Protein AF-A0A0F9WK71-F1 (afdb_monomer_lite)

pLDDT: mean 71.82, std 16.62, range [38.34, 95.12]

Foldseek 3Di:
DLVLVLLVVLLVVLCVLVVVVVVVVVPDDPVNVPPLVSLLVSLVSCLVCLVVSLVVNCVSCPVVLVVDDPLLNVLSVLSVVLSPDPDDDSVSSVVNVVSSVVNSVRSVVVCCVVCVVVVVVVVVVVD

Structure (mmCIF, N/CA/C/O backbone):
data_AF-A0A0F9WK71-F1
#
_entry.id   AF-A0A0F9WK71-F1
#
loop_
_atom_site.group_PDB
_atom_site.id
_atom_site.type_symbol
_atom_site.label_atom_id
_atom_site.label_alt_id
_atom_site.label_comp_id
_atom_site.label_asym_id
_atom_site.label_entity_id
_atom_site.label_seq_id
_atom_site.pdbx_PDB_ins_code
_atom_site.Cartn_x
_atom_site.Cartn_y
_atom_site.Cartn_z
_atom_site.occupancy
_atom_site.B_iso_or_equiv
_atom_site.auth_seq_id
_atom_site.auth_comp_id
_atom_site.auth_asym_id
_atom_site.auth_atom_id
_atom_site.pdbx_PDB_model_num
ATOM 1 N N . MET A 1 1 ? -13.952 0.247 23.180 1.00 45.28 1 MET A N 1
ATOM 2 C CA . MET A 1 1 ? -12.902 -0.797 23.274 1.00 45.28 1 MET A CA 1
ATOM 3 C C . MET A 1 1 ? -12.654 -1.545 21.959 1.00 45.28 1 MET A C 1
ATOM 5 O O . MET A 1 1 ? -11.528 -1.513 21.489 1.00 45.28 1 MET A O 1
ATOM 9 N N . LYS A 1 2 ? -13.655 -2.159 21.301 1.00 42.50 2 LYS A N 1
ATOM 10 C CA . LYS A 1 2 ? -13.424 -2.970 20.077 1.00 42.50 2 LYS A CA 1
ATOM 11 C C . LYS A 1 2 ? -12.868 -2.196 18.864 1.00 42.50 2 LYS A C 1
ATOM 13 O O . LYS A 1 2 ? -12.004 -2.717 18.175 1.00 42.50 2 LYS A O 1
ATOM 18 N N . LYS A 1 3 ? -13.292 -0.941 18.632 1.00 42.69 3 LYS A N 1
ATOM 19 C CA . LYS A 1 3 ? -12.764 -0.099 17.531 1.00 42.69 3 LYS A CA 1
ATOM 20 C C . LYS A 1 3 ? -11.290 0.312 17.734 1.00 42.69 3 LYS A C 1
ATOM 22 O O . LYS A 1 3 ? -10.594 0.556 16.756 1.00 42.69 3 LYS A O 1
ATOM 27 N N . THR A 1 4 ? -10.834 0.369 18.990 1.00 47.84 4 THR A N 1
ATOM 28 C CA . THR A 1 4 ? -9.488 0.789 19.419 1.00 47.84 4 THR A CA 1
ATOM 29 C C . THR A 1 4 ? -8.424 -0.248 19.066 1.00 47.84 4 THR A C 1
ATOM 31 O O . THR A 1 4 ? -7.357 0.096 18.572 1.00 47.84 4 THR A O 1
ATOM 34 N N . MET A 1 5 ? -8.752 -1.527 19.254 1.00 48.97 5 MET A N 1
ATOM 35 C CA . MET A 1 5 ? -7.844 -2.638 18.973 1.00 48.97 5 MET A CA 1
ATOM 36 C C . MET A 1 5 ? -7.622 -2.821 17.467 1.00 48.97 5 MET A C 1
ATOM 38 O O . MET A 1 5 ? -6.511 -3.109 17.046 1.00 48.97 5 MET A O 1
ATOM 42 N N . THR A 1 6 ? -8.648 -2.576 16.641 1.00 53.56 6 THR A N 1
ATOM 43 C CA . THR A 1 6 ? -8.557 -2.726 15.179 1.00 53.56 6 THR A CA 1
ATOM 44 C C . THR A 1 6 ? -7.608 -1.712 14.539 1.00 53.56 6 THR A C 1
ATOM 46 O O . THR A 1 6 ? -6.833 -2.080 13.666 1.00 53.56 6 THR A O 1
ATOM 49 N N . ILE A 1 7 ? -7.637 -0.446 14.975 1.00 60.12 7 ILE A N 1
ATOM 50 C CA . ILE A 1 7 ? -6.776 0.602 14.397 1.00 60.12 7 ILE A CA 1
ATOM 51 C C . ILE A 1 7 ? -5.310 0.371 14.778 1.00 60.12 7 ILE A C 1
ATOM 53 O O . ILE A 1 7 ? -4.435 0.487 13.924 1.00 60.12 7 ILE A O 1
ATOM 57 N N . LEU A 1 8 ? -5.049 -0.034 16.024 1.00 62.12 8 LEU A N 1
ATOM 58 C CA . LEU A 1 8 ? -3.707 -0.417 16.470 1.00 62.12 8 LEU A CA 1
ATOM 59 C C . LEU A 1 8 ? -3.180 -1.644 15.717 1.00 62.12 8 LEU A C 1
ATOM 61 O O . LEU A 1 8 ? -2.016 -1.662 15.336 1.00 62.12 8 LEU A O 1
ATOM 65 N N . LEU A 1 9 ? -4.035 -2.631 15.441 1.00 63.28 9 LEU A N 1
ATOM 66 C CA . LEU A 1 9 ? -3.664 -3.820 14.674 1.00 63.28 9 LEU A CA 1
ATOM 67 C C . LEU A 1 9 ? -3.316 -3.474 13.216 1.00 63.28 9 LEU A C 1
ATOM 69 O O . LEU A 1 9 ? -2.306 -3.940 12.697 1.00 63.28 9 LEU A O 1
ATOM 73 N N . VAL A 1 10 ? -4.112 -2.613 12.572 1.00 61.91 10 VAL A N 1
ATOM 74 C CA . VAL A 1 10 ? -3.851 -2.131 11.204 1.00 61.91 10 VAL A CA 1
ATOM 75 C C . VAL A 1 10 ? -2.556 -1.313 11.155 1.00 61.91 10 VAL A C 1
ATOM 77 O O . VAL A 1 10 ? -1.723 -1.551 10.285 1.00 61.91 10 VAL A O 1
ATOM 80 N N . ALA A 1 11 ? -2.323 -0.418 12.120 1.00 63.25 11 ALA A N 1
ATOM 81 C CA . ALA A 1 11 ? -1.080 0.351 12.221 1.00 63.25 11 ALA A CA 1
ATOM 82 C C . ALA A 1 11 ? 0.149 -0.542 12.488 1.00 63.25 11 ALA A C 1
ATOM 84 O O . ALA A 1 11 ? 1.216 -0.339 11.902 1.00 63.25 11 ALA A O 1
ATOM 85 N N . PHE A 1 12 ? 0.001 -1.572 13.323 1.00 67.75 12 PHE A N 1
ATOM 86 C CA . PHE A 1 12 ? 1.055 -2.548 13.598 1.00 67.75 12 PHE A CA 1
ATOM 87 C C . PHE A 1 12 ? 1.392 -3.389 12.358 1.00 67.75 12 PHE A C 1
ATOM 89 O O . PHE A 1 12 ? 2.554 -3.656 12.075 1.00 67.75 12 PHE A O 1
ATOM 96 N N . LEU A 1 13 ? 0.399 -3.756 11.552 1.00 62.22 13 LEU A N 1
ATOM 97 C CA . LEU A 1 13 ? 0.628 -4.577 10.363 1.00 62.22 13 LEU A CA 1
ATOM 98 C C . LEU A 1 13 ? 1.190 -3.777 9.190 1.00 62.22 13 LEU A C 1
ATOM 100 O O . LEU A 1 13 ? 2.131 -4.241 8.541 1.00 62.22 13 LEU A O 1
ATOM 104 N N . LEU A 1 14 ? 0.716 -2.543 8.997 1.00 58.09 14 LEU A N 1
ATOM 105 C CA . LEU A 1 14 ? 1.323 -1.590 8.064 1.00 58.09 14 LEU A CA 1
ATOM 106 C C . LEU A 1 14 ? 2.794 -1.311 8.419 1.00 58.09 14 LEU A C 1
ATOM 108 O O . LEU A 1 14 ? 3.627 -1.189 7.524 1.00 58.09 14 LEU A O 1
ATOM 112 N N . SER A 1 15 ? 3.136 -1.282 9.711 1.00 62.06 15 SER A N 1
ATOM 113 C CA . SER A 1 15 ? 4.519 -1.094 10.171 1.00 62.06 15 SER A CA 1
ATOM 114 C C . SER A 1 15 ? 5.359 -2.381 10.189 1.00 62.06 15 SER A C 1
ATOM 116 O O . SER A 1 15 ? 6.571 -2.307 10.002 1.00 62.06 15 SER A O 1
ATOM 118 N N . SER A 1 16 ? 4.760 -3.571 10.307 1.00 59.28 16 SER A N 1
ATOM 119 C CA . SER A 1 16 ? 5.484 -4.849 10.180 1.00 59.28 16 SER A CA 1
ATOM 120 C C . SER A 1 16 ? 6.004 -5.090 8.756 1.00 59.28 16 SER A C 1
ATOM 122 O O . SER A 1 16 ? 7.128 -5.557 8.581 1.00 59.28 16 SER A O 1
ATOM 124 N N . GLY A 1 17 ? 5.261 -4.643 7.734 1.00 50.19 17 GLY A N 1
ATOM 125 C CA . GLY A 1 17 ? 5.761 -4.569 6.357 1.00 50.19 17 GLY A CA 1
ATOM 126 C C . GLY A 1 17 ? 6.938 -3.598 6.213 1.00 50.19 17 GLY A C 1
ATOM 127 O O . GLY A 1 17 ? 7.835 -3.827 5.404 1.00 50.19 17 GLY A O 1
ATOM 128 N N . CYS A 1 18 ? 7.000 -2.568 7.061 1.00 53.62 18 CYS A N 1
ATOM 129 C CA . CYS A 1 18 ? 8.153 -1.682 7.149 1.00 53.62 18 CYS A CA 1
ATOM 130 C C . CYS A 1 18 ? 9.381 -2.327 7.799 1.00 53.62 18 CYS A C 1
ATOM 132 O O . CYS A 1 18 ? 10.443 -1.757 7.638 1.00 53.62 18 CYS A O 1
ATOM 134 N N . ALA A 1 19 ? 9.325 -3.466 8.499 1.00 49.47 19 ALA A N 1
ATOM 135 C CA . ALA A 1 19 ? 10.527 -4.056 9.111 1.00 49.47 19 ALA A CA 1
ATOM 136 C C . ALA A 1 19 ? 11.469 -4.677 8.061 1.00 49.47 19 ALA A C 1
ATOM 138 O O . ALA A 1 19 ? 12.681 -4.463 8.108 1.00 49.47 19 ALA A O 1
ATOM 139 N N . THR A 1 20 ? 10.907 -5.363 7.064 1.00 52.03 20 THR A N 1
ATOM 140 C CA . THR A 1 20 ? 11.654 -5.890 5.910 1.00 52.03 20 THR A CA 1
ATOM 141 C C . THR A 1 20 ? 12.129 -4.753 5.005 1.00 52.03 20 THR A C 1
ATOM 143 O O . THR A 1 20 ? 13.287 -4.731 4.601 1.00 52.03 20 THR A O 1
ATOM 146 N N . ILE A 1 21 ? 11.280 -3.739 4.790 1.00 51.91 21 ILE A N 1
ATOM 147 C CA . ILE A 1 21 ? 11.635 -2.517 4.049 1.00 51.91 21 ILE A CA 1
ATOM 148 C C . ILE A 1 21 ? 12.696 -1.708 4.801 1.00 51.91 21 ILE A C 1
ATOM 150 O O . ILE A 1 21 ? 13.579 -1.154 4.172 1.00 51.91 21 ILE A O 1
ATOM 154 N N . ARG A 1 22 ? 12.660 -1.657 6.136 1.00 46.19 22 ARG A N 1
ATOM 155 C CA . ARG A 1 22 ? 13.629 -0.946 6.982 1.00 46.19 22 ARG A CA 1
ATOM 156 C C . ARG A 1 22 ? 14.980 -1.643 6.956 1.00 46.19 22 ARG A C 1
ATOM 158 O O . ARG A 1 22 ? 15.978 -0.945 6.932 1.00 46.19 22 ARG A O 1
ATOM 165 N N . LYS A 1 23 ? 15.038 -2.978 6.915 1.00 48.78 23 LYS A N 1
ATOM 166 C CA . LYS A 1 23 ? 16.311 -3.688 6.726 1.00 48.78 23 LYS A CA 1
ATOM 167 C C . LYS A 1 23 ? 16.917 -3.369 5.353 1.00 48.78 23 LYS A C 1
ATOM 169 O O . LYS A 1 23 ? 18.067 -2.959 5.299 1.00 48.78 23 LYS A O 1
ATOM 174 N N . SER A 1 24 ? 16.121 -3.419 4.283 1.00 49.50 24 SER A N 1
ATOM 175 C CA . SER A 1 24 ? 16.575 -3.016 2.942 1.00 49.50 24 SER A CA 1
ATOM 176 C C . SER A 1 24 ? 16.877 -1.514 2.816 1.00 49.50 24 SER A C 1
ATOM 178 O O . SER A 1 24 ? 17.780 -1.141 2.083 1.00 49.50 24 SER A O 1
ATOM 180 N N . ALA A 1 25 ? 16.169 -0.642 3.539 1.00 44.16 25 ALA A N 1
ATOM 181 C CA . ALA A 1 25 ? 16.355 0.811 3.505 1.00 44.16 25 ALA A CA 1
ATOM 182 C C . ALA A 1 25 ? 17.499 1.311 4.398 1.00 44.16 25 ALA A C 1
ATOM 184 O O . ALA A 1 25 ? 18.051 2.368 4.115 1.00 44.16 25 ALA A O 1
ATOM 185 N N . ILE A 1 26 ? 17.861 0.581 5.460 1.00 49.44 26 ILE A N 1
ATOM 186 C CA . ILE A 1 26 ? 19.038 0.886 6.291 1.00 49.44 26 ILE A CA 1
ATOM 187 C C . ILE A 1 26 ? 20.335 0.539 5.540 1.00 49.44 26 ILE A C 1
ATOM 189 O O . ILE A 1 26 ? 21.327 1.239 5.719 1.00 49.44 26 ILE A O 1
ATOM 193 N N . ASP A 1 27 ? 20.310 -0.466 4.658 1.00 51.12 27 ASP A N 1
ATOM 194 C CA . ASP A 1 27 ? 21.453 -0.839 3.809 1.00 51.12 27 ASP A CA 1
ATOM 195 C C . ASP A 1 27 ? 21.569 0.008 2.518 1.00 51.12 27 ASP A C 1
ATOM 197 O O . ASP A 1 27 ? 22.551 -0.097 1.782 1.00 51.12 27 ASP A O 1
ATOM 201 N N . LEU A 1 28 ? 20.595 0.881 2.232 1.00 47.53 28 LEU A N 1
ATOM 202 C CA . LEU A 1 28 ? 20.609 1.774 1.071 1.00 47.53 28 LEU A CA 1
ATOM 203 C C . LEU A 1 28 ? 21.305 3.101 1.416 1.00 47.53 28 LEU A C 1
ATOM 205 O O . LEU A 1 28 ? 20.815 3.895 2.218 1.00 47.53 28 LEU A O 1
ATOM 209 N N . SER A 1 29 ? 22.443 3.377 0.772 1.00 47.59 29 SER A N 1
ATOM 210 C CA . SER A 1 29 ? 23.100 4.686 0.852 1.00 47.59 29 SER A CA 1
ATOM 211 C C . SER A 1 29 ? 22.192 5.791 0.281 1.00 47.59 29 SER A C 1
ATOM 213 O O . SER A 1 29 ? 21.358 5.551 -0.594 1.00 47.59 29 SER A O 1
ATOM 215 N N . ILE A 1 30 ? 22.374 7.037 0.736 1.00 47.19 30 ILE A N 1
ATOM 216 C CA . ILE A 1 30 ? 21.657 8.231 0.229 1.00 47.19 30 ILE A CA 1
ATOM 217 C C . ILE A 1 30 ? 21.787 8.374 -1.305 1.00 47.19 30 ILE A C 1
ATOM 219 O O . ILE A 1 30 ? 20.910 8.932 -1.963 1.00 47.19 30 ILE A O 1
ATOM 223 N N . GLU A 1 31 ? 22.862 7.837 -1.881 1.00 42.69 31 GLU A N 1
ATOM 224 C CA . GLU A 1 31 ? 23.126 7.805 -3.320 1.00 42.69 31 GLU A CA 1
ATOM 225 C C . GLU A 1 31 ? 22.196 6.825 -4.061 1.00 42.69 31 GLU A C 1
ATOM 227 O O . GLU A 1 31 ? 21.685 7.148 -5.133 1.00 42.69 31 GLU A O 1
ATOM 232 N N . ASN A 1 32 ? 21.852 5.692 -3.437 1.00 46.28 32 ASN A N 1
ATOM 233 C CA . ASN A 1 32 ? 20.956 4.683 -4.005 1.00 46.28 32 ASN A CA 1
ATOM 234 C C . ASN A 1 32 ? 19.474 5.085 -3.953 1.00 46.28 32 ASN A C 1
ATOM 236 O O . ASN A 1 32 ? 18.695 4.630 -4.786 1.00 46.28 32 ASN A O 1
ATOM 240 N N . VAL A 1 33 ? 19.073 5.972 -3.034 1.00 49.78 33 VAL A N 1
ATOM 241 C CA . VAL A 1 33 ? 17.701 6.525 -2.973 1.00 49.78 33 VAL A CA 1
ATOM 242 C C . VAL A 1 33 ? 17.385 7.403 -4.195 1.00 49.78 33 VAL A C 1
ATOM 244 O O . VAL A 1 33 ? 16.223 7.556 -4.566 1.00 49.78 33 VAL A O 1
ATOM 247 N N . LYS A 1 34 ? 18.412 7.950 -4.863 1.00 52.31 34 LYS A N 1
ATOM 248 C CA . LYS A 1 34 ? 18.268 8.694 -6.127 1.00 52.31 34 LYS A CA 1
ATOM 249 C C . LYS A 1 34 ? 18.227 7.796 -7.367 1.00 52.31 34 LYS A C 1
ATOM 251 O O . LYS A 1 34 ? 17.957 8.304 -8.453 1.00 52.31 34 LYS A O 1
ATOM 256 N N . ASN A 1 35 ? 18.499 6.498 -7.230 1.00 63.25 35 ASN A N 1
ATOM 257 C CA . ASN A 1 35 ? 18.511 5.578 -8.358 1.00 63.25 35 ASN A CA 1
ATOM 258 C C . ASN A 1 35 ? 17.083 5.071 -8.637 1.00 63.25 35 ASN A C 1
ATOM 260 O O . ASN A 1 35 ? 16.435 4.486 -7.767 1.00 63.25 35 ASN A O 1
ATOM 264 N N . ALA A 1 36 ? 16.590 5.304 -9.857 1.00 66.38 36 ALA A N 1
ATOM 265 C CA . ALA A 1 36 ? 15.269 4.859 -10.305 1.00 66.38 36 ALA A CA 1
ATOM 266 C C . ALA A 1 36 ? 15.098 3.334 -10.177 1.00 66.38 36 ALA A C 1
ATOM 268 O O . ALA A 1 36 ? 13.998 2.855 -9.910 1.00 66.38 36 ALA A O 1
ATOM 269 N N . GLU A 1 37 ? 16.196 2.585 -10.282 1.00 72.06 37 GLU A N 1
ATOM 270 C CA . GLU A 1 37 ? 16.226 1.130 -10.136 1.00 72.06 37 GLU A CA 1
ATOM 271 C C . GLU A 1 37 ? 15.888 0.681 -8.704 1.00 72.06 37 GLU A C 1
ATOM 273 O O . GLU A 1 37 ? 15.073 -0.219 -8.514 1.00 72.06 37 GLU A O 1
ATOM 278 N N . THR A 1 38 ? 16.382 1.398 -7.688 1.00 72.69 38 THR A N 1
ATOM 279 C CA . THR A 1 38 ? 16.014 1.175 -6.280 1.00 72.69 38 THR A CA 1
ATOM 280 C C . THR A 1 38 ? 14.531 1.443 -6.041 1.00 72.69 38 THR A C 1
ATOM 282 O O . THR A 1 38 ? 13.851 0.676 -5.361 1.00 72.69 38 THR A O 1
ATOM 285 N N . ILE A 1 39 ? 13.998 2.538 -6.596 1.00 73.00 39 ILE A N 1
ATOM 286 C CA . ILE A 1 39 ? 12.572 2.873 -6.465 1.00 73.00 39 ILE A CA 1
ATOM 287 C C . ILE A 1 39 ? 11.725 1.779 -7.114 1.00 73.00 39 ILE A C 1
ATOM 289 O O . ILE A 1 39 ? 10.716 1.365 -6.539 1.00 73.00 39 ILE A O 1
ATOM 293 N N . ARG A 1 40 ? 12.153 1.277 -8.275 1.00 80.56 40 ARG A N 1
ATOM 294 C CA . ARG A 1 40 ? 11.496 0.178 -8.982 1.00 80.56 40 ARG A CA 1
ATOM 295 C C . ARG A 1 40 ? 11.503 -1.105 -8.151 1.00 80.56 40 ARG A C 1
ATOM 297 O O . ARG A 1 40 ? 10.447 -1.718 -7.992 1.00 80.56 40 ARG A O 1
ATOM 304 N N . GLU A 1 41 ? 12.638 -1.473 -7.561 1.00 83.25 41 GLU A N 1
ATOM 305 C CA . GLU A 1 41 ? 12.760 -2.651 -6.694 1.00 83.25 41 GLU A CA 1
ATOM 306 C C . GLU A 1 41 ? 11.857 -2.540 -5.456 1.00 83.25 41 GLU A C 1
ATOM 308 O O . GLU A 1 41 ? 11.052 -3.431 -5.177 1.00 83.25 41 GLU A O 1
ATOM 313 N N . VAL A 1 42 ? 11.919 -1.412 -4.741 1.00 81.62 42 VAL A N 1
ATOM 314 C CA . VAL A 1 42 ? 11.093 -1.169 -3.548 1.00 81.62 42 VAL A CA 1
ATOM 315 C C . VAL A 1 42 ? 9.607 -1.187 -3.892 1.00 81.62 42 VAL A C 1
ATOM 317 O O . VAL A 1 42 ? 8.816 -1.778 -3.152 1.00 81.62 42 VAL A O 1
ATOM 320 N N . SER A 1 43 ? 9.219 -0.564 -5.005 1.00 84.62 43 SER A N 1
ATOM 321 C CA . SER A 1 43 ? 7.825 -0.523 -5.455 1.00 84.62 43 SER A CA 1
ATOM 322 C C . SER A 1 43 ? 7.326 -1.921 -5.801 1.00 84.62 43 SER A C 1
ATOM 324 O O . SER A 1 43 ? 6.267 -2.315 -5.322 1.00 84.62 43 SER A O 1
ATOM 326 N N . THR A 1 44 ? 8.124 -2.702 -6.532 1.00 86.75 44 THR A N 1
ATOM 327 C CA . THR A 1 44 ? 7.804 -4.089 -6.904 1.00 86.75 44 THR A CA 1
ATOM 328 C C . THR A 1 44 ? 7.653 -4.977 -5.668 1.00 86.75 44 THR A C 1
ATOM 330 O O . THR A 1 44 ? 6.662 -5.692 -5.527 1.00 86.75 44 THR A O 1
ATOM 333 N N . ASN A 1 45 ? 8.584 -4.880 -4.716 1.00 86.06 45 ASN A N 1
ATOM 334 C CA . ASN A 1 45 ? 8.520 -5.622 -3.455 1.00 86.06 45 ASN A CA 1
ATOM 335 C C . ASN A 1 45 ? 7.320 -5.204 -2.596 1.00 86.06 45 ASN A C 1
ATOM 337 O O . ASN A 1 45 ? 6.690 -6.028 -1.938 1.00 86.06 45 ASN A O 1
ATOM 341 N N . CYS A 1 46 ? 6.984 -3.915 -2.583 1.00 84.62 46 CYS A N 1
ATOM 342 C CA . CYS A 1 46 ? 5.810 -3.430 -1.869 1.00 84.62 46 CYS A CA 1
ATOM 343 C C . CYS A 1 46 ? 4.500 -3.868 -2.528 1.00 84.62 46 CYS A C 1
ATOM 345 O O . CYS A 1 46 ? 3.522 -4.069 -1.807 1.00 84.62 46 CYS A O 1
ATOM 347 N N . LEU A 1 47 ? 4.481 -3.975 -3.856 1.00 89.56 47 LEU A N 1
ATOM 348 C CA . LEU A 1 47 ? 3.337 -4.415 -4.643 1.00 89.56 47 LEU A CA 1
ATOM 349 C C . LEU A 1 47 ? 3.089 -5.914 -4.471 1.00 89.56 47 LEU A C 1
ATOM 351 O O . LEU A 1 47 ? 1.953 -6.314 -4.242 1.00 89.56 47 LEU A O 1
ATOM 355 N N . SER A 1 48 ? 4.141 -6.739 -4.475 1.00 87.62 48 SER A N 1
ATOM 356 C CA . SER A 1 48 ? 4.016 -8.198 -4.339 1.00 87.62 48 SER A CA 1
ATOM 357 C C . SER A 1 48 ? 3.373 -8.633 -3.018 1.00 87.62 48 SER A C 1
ATOM 359 O O . SER A 1 48 ? 2.670 -9.641 -2.963 1.00 87.62 48 SER A O 1
ATOM 361 N N . VAL A 1 49 ? 3.557 -7.849 -1.951 1.00 88.12 49 VAL A N 1
ATOM 362 C CA . VAL A 1 49 ? 2.936 -8.104 -0.641 1.00 88.12 49 VAL A CA 1
ATOM 363 C C . VAL A 1 49 ? 1.584 -7.406 -0.459 1.00 88.12 49 VAL A C 1
ATOM 365 O O . VAL A 1 49 ? 0.885 -7.686 0.519 1.00 88.12 49 VAL A O 1
ATOM 368 N N . TRP A 1 50 ? 1.194 -6.504 -1.365 1.00 91.94 50 TRP A N 1
ATOM 369 C CA . TRP A 1 50 ? -0.033 -5.716 -1.230 1.00 91.94 50 TRP A CA 1
ATOM 370 C C . TRP A 1 50 ? -1.311 -6.559 -1.167 1.00 91.94 50 TRP A C 1
ATOM 372 O O . TRP A 1 50 ? -2.104 -6.300 -0.262 1.00 91.94 50 TRP A O 1
ATOM 382 N N . PRO A 1 51 ? -1.524 -7.598 -2.002 1.00 91.31 51 PRO A N 1
ATOM 383 C CA . PRO A 1 51 ? -2.747 -8.401 -1.935 1.00 91.31 51 PRO A CA 1
ATOM 384 C C . PRO A 1 51 ? -2.996 -9.006 -0.548 1.00 91.31 51 PRO A C 1
ATOM 386 O O . PRO A 1 51 ? -4.126 -9.026 -0.059 1.00 91.31 51 PRO A O 1
ATOM 389 N N . ILE A 1 52 ? -1.926 -9.429 0.133 1.00 89.25 52 ILE A N 1
ATOM 390 C CA . ILE A 1 52 ? -1.994 -9.957 1.501 1.00 89.25 52 ILE A CA 1
ATOM 391 C C . ILE A 1 52 ? -2.374 -8.840 2.483 1.00 89.25 52 ILE A C 1
ATOM 393 O O . ILE A 1 52 ? -3.235 -9.035 3.342 1.00 89.25 52 ILE A O 1
ATOM 397 N N . GLN A 1 53 ? -1.765 -7.658 2.351 1.00 85.75 53 GLN A N 1
ATOM 398 C CA . GLN A 1 53 ? -2.058 -6.499 3.200 1.00 85.75 53 GLN A CA 1
ATOM 399 C C . GLN A 1 53 ? -3.499 -6.008 3.018 1.00 85.75 53 GLN A C 1
ATOM 401 O O . GLN A 1 53 ? -4.212 -5.828 4.004 1.00 85.75 53 GLN A O 1
ATOM 406 N N . SER A 1 54 ? -3.946 -5.846 1.774 1.00 88.69 54 SER A N 1
ATOM 407 C CA . SER A 1 54 ? -5.311 -5.447 1.428 1.00 88.69 54 SER A CA 1
ATOM 408 C C . SER A 1 54 ? -6.331 -6.469 1.923 1.00 88.69 54 SER A C 1
ATOM 410 O O . SER A 1 54 ? -7.287 -6.106 2.611 1.00 88.69 54 SER A O 1
ATOM 412 N N . GLY A 1 55 ? -6.083 -7.763 1.684 1.00 86.75 55 GLY A N 1
ATOM 413 C CA . GLY A 1 55 ? -6.917 -8.850 2.193 1.00 86.75 55 GLY A CA 1
ATOM 414 C C . GLY A 1 55 ? -7.040 -8.821 3.717 1.00 86.75 55 GLY A C 1
ATOM 415 O O . GLY A 1 55 ? -8.145 -8.931 4.253 1.00 86.75 55 GLY A O 1
ATOM 416 N N . PHE A 1 56 ? -5.934 -8.579 4.424 1.00 84.25 56 PHE A N 1
ATOM 417 C CA . PHE A 1 56 ? -5.957 -8.412 5.872 1.00 84.25 56 PHE A CA 1
ATOM 418 C C . PHE A 1 56 ? -6.777 -7.187 6.302 1.00 84.25 56 PHE A C 1
ATOM 420 O O . PHE A 1 56 ? -7.619 -7.300 7.190 1.00 84.25 56 PHE A O 1
ATOM 427 N N . ILE A 1 57 ? -6.558 -6.020 5.687 1.00 83.25 57 ILE A N 1
ATOM 428 C CA . ILE A 1 57 ? -7.270 -4.774 6.018 1.00 83.25 57 ILE A CA 1
ATOM 429 C C . ILE A 1 57 ? -8.777 -4.962 5.825 1.00 83.25 57 ILE A C 1
ATOM 431 O O . ILE A 1 57 ? -9.559 -4.673 6.735 1.00 83.25 57 ILE A O 1
ATOM 435 N N . LYS A 1 58 ? -9.184 -5.500 4.670 1.00 85.50 58 LYS A N 1
ATOM 436 C CA . LYS A 1 58 ? -10.586 -5.788 4.347 1.00 85.50 58 LYS A CA 1
ATOM 437 C C . LYS A 1 58 ? -11.181 -6.824 5.296 1.00 85.50 58 LYS A C 1
ATOM 439 O O . LYS A 1 58 ? -12.297 -6.629 5.764 1.00 85.50 58 LYS A O 1
ATOM 444 N N . GLY A 1 59 ? -10.442 -7.877 5.643 1.00 84.06 59 GLY A N 1
ATOM 445 C CA . GLY A 1 59 ? -10.889 -8.890 6.602 1.00 84.06 59 GLY A CA 1
ATOM 446 C C . GLY A 1 59 ? -11.044 -8.346 8.027 1.00 84.06 59 GLY A C 1
ATOM 447 O O . GLY A 1 59 ? -12.037 -8.623 8.696 1.00 84.06 59 GLY A O 1
ATOM 448 N N . ALA A 1 60 ? -10.096 -7.528 8.487 1.00 78.00 60 ALA A N 1
ATOM 449 C CA . ALA A 1 60 ? -10.096 -6.958 9.833 1.00 78.00 60 ALA A CA 1
ATOM 450 C C . ALA A 1 60 ? -11.158 -5.864 10.020 1.00 78.00 60 ALA A C 1
ATOM 452 O O . ALA A 1 60 ? -11.709 -5.709 11.115 1.00 78.00 60 ALA A O 1
ATOM 453 N N . LEU A 1 61 ? -11.434 -5.084 8.972 1.00 80.12 61 LEU A N 1
ATOM 454 C CA . LEU A 1 61 ? -12.431 -4.014 9.008 1.00 80.12 61 LEU A CA 1
ATOM 455 C C . LEU A 1 61 ? -13.828 -4.495 8.601 1.00 80.12 61 LEU A C 1
ATOM 457 O O . LEU A 1 61 ? -14.819 -3.974 9.119 1.00 80.12 61 LEU A O 1
ATOM 461 N N . GLY A 1 62 ? -13.930 -5.475 7.705 1.00 85.44 62 GLY A N 1
ATOM 462 C CA . GLY A 1 62 ? -15.192 -5.905 7.112 1.00 85.44 62 GLY A CA 1
ATOM 463 C C . GLY A 1 62 ? -15.954 -4.719 6.515 1.00 85.44 62 GLY A C 1
ATOM 464 O O . GLY A 1 62 ? -15.383 -3.865 5.838 1.00 85.44 62 GLY A O 1
ATOM 465 N N . SER A 1 63 ? -17.241 -4.602 6.846 1.00 85.88 63 SER A N 1
ATOM 466 C CA . SER A 1 63 ? -18.092 -3.482 6.414 1.00 85.88 63 SER A CA 1
ATOM 467 C C . SER A 1 63 ? -17.661 -2.116 6.957 1.00 85.88 63 SER A C 1
ATOM 469 O O . SER A 1 63 ? -18.064 -1.085 6.422 1.00 85.88 63 SER A O 1
ATOM 471 N N . ARG A 1 64 ? -16.816 -2.077 7.996 1.00 79.94 64 ARG A N 1
ATOM 472 C CA . ARG A 1 64 ? -16.340 -0.824 8.597 1.00 79.94 64 ARG A CA 1
ATOM 473 C C . ARG A 1 64 ? -15.285 -0.120 7.757 1.00 79.94 64 ARG A C 1
ATOM 475 O O . ARG A 1 64 ? -14.911 0.997 8.099 1.00 79.94 64 ARG A O 1
ATOM 482 N N . ILE A 1 65 ? -14.814 -0.735 6.674 1.00 81.06 65 ILE A N 1
ATOM 483 C CA . ILE A 1 65 ? -13.968 -0.045 5.699 1.00 81.06 65 ILE A CA 1
ATOM 484 C C . ILE A 1 65 ? -14.694 1.176 5.110 1.00 81.06 65 ILE A C 1
ATOM 486 O O . ILE A 1 65 ? -14.067 2.204 4.898 1.00 81.06 65 ILE A O 1
ATOM 490 N N . ASN A 1 66 ? -16.028 1.120 5.008 1.00 80.19 66 ASN A N 1
ATOM 491 C CA . ASN A 1 66 ? -16.880 2.226 4.559 1.00 80.19 66 ASN A CA 1
ATOM 492 C C . ASN A 1 66 ? -17.014 3.356 5.600 1.00 80.19 66 ASN A C 1
ATOM 494 O O . ASN A 1 66 ? -17.580 4.400 5.302 1.00 80.19 66 ASN A O 1
ATOM 498 N N . GLU A 1 67 ? -16.537 3.153 6.837 1.00 82.25 67 GLU A N 1
ATOM 499 C CA . GLU A 1 67 ? -16.436 4.219 7.848 1.00 82.25 67 GLU A CA 1
ATOM 500 C C . GLU A 1 67 ? -15.145 5.046 7.677 1.00 8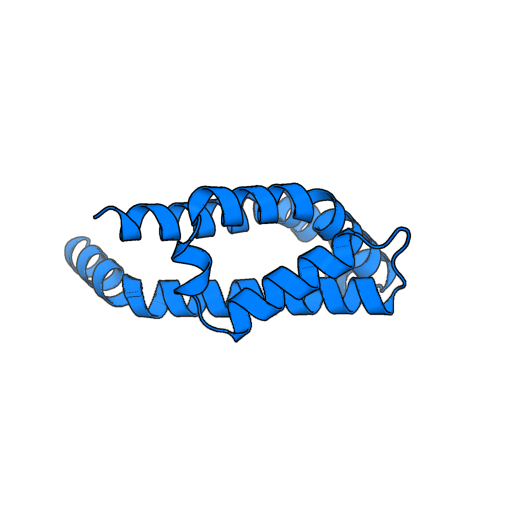2.25 67 GLU A C 1
ATOM 502 O O . GLU A 1 67 ? -14.953 6.040 8.384 1.00 82.25 67 GLU A O 1
ATOM 507 N N . LEU A 1 68 ? -14.217 4.608 6.817 1.00 79.62 68 LEU A N 1
ATOM 508 C CA . LEU A 1 68 ? -12.987 5.338 6.536 1.00 79.62 68 LEU A CA 1
ATOM 509 C C . LEU A 1 68 ? -13.260 6.512 5.587 1.00 79.62 68 LEU A C 1
ATOM 511 O O . LEU A 1 68 ? -14.241 6.496 4.849 1.00 79.62 68 LEU A O 1
ATOM 515 N N . PRO A 1 69 ? -12.389 7.534 5.588 1.00 81.69 69 PRO A N 1
ATOM 516 C CA . PRO A 1 69 ? -12.477 8.622 4.622 1.00 81.69 69 PRO A CA 1
ATOM 517 C C . PRO A 1 69 ? -12.429 8.104 3.184 1.00 81.69 69 PRO A C 1
ATOM 519 O O . PRO A 1 69 ? -11.750 7.107 2.907 1.00 81.69 69 PRO A O 1
ATOM 522 N N . ASN A 1 70 ? -13.100 8.810 2.277 1.00 85.94 70 ASN A N 1
ATOM 523 C CA . ASN A 1 70 ? -13.119 8.455 0.859 1.00 85.94 70 ASN A CA 1
ATOM 524 C C . ASN A 1 70 ? -11.695 8.391 0.297 1.00 85.94 70 ASN A C 1
ATOM 526 O O . ASN A 1 70 ? -11.340 7.438 -0.374 1.00 85.94 70 ASN A O 1
ATOM 530 N N . GLU A 1 71 ? -10.808 9.297 0.713 1.00 83.44 71 GLU A N 1
ATOM 531 C CA . GLU A 1 71 ? -9.420 9.322 0.241 1.00 83.44 71 GLU A CA 1
ATOM 532 C C . GLU A 1 71 ? -8.646 8.044 0.605 1.00 83.44 71 GLU A C 1
ATOM 534 O O . GLU A 1 71 ? -7.739 7.625 -0.111 1.00 83.44 71 GLU A O 1
ATOM 539 N N . VAL A 1 72 ? -8.997 7.415 1.731 1.00 84.12 72 VAL A N 1
ATOM 540 C CA . VAL A 1 72 ? -8.378 6.171 2.207 1.00 84.12 72 VAL A CA 1
ATOM 541 C C . VAL A 1 72 ? -8.955 4.969 1.464 1.00 84.12 72 VAL A C 1
ATOM 543 O O . VAL A 1 72 ? -8.212 4.064 1.093 1.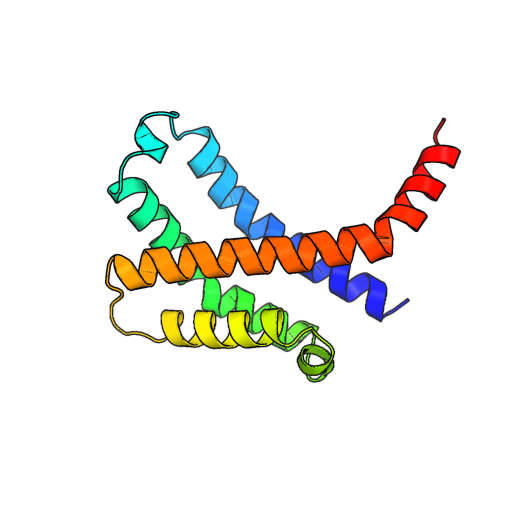00 84.12 72 VAL A O 1
ATOM 546 N N . THR A 1 73 ? -10.269 4.952 1.250 1.00 87.94 73 THR A N 1
ATOM 547 C CA . THR A 1 73 ? -10.950 3.860 0.539 1.00 87.94 73 THR A CA 1
ATOM 548 C C . THR A 1 73 ? -10.624 3.874 -0.950 1.00 87.94 73 THR A C 1
ATOM 550 O O . THR A 1 73 ? -10.248 2.831 -1.480 1.00 87.94 73 THR A O 1
ATOM 553 N N . ASP A 1 74 ? -10.634 5.043 -1.586 1.00 89.62 74 ASP A N 1
ATOM 554 C CA . ASP A 1 74 ? -10.229 5.246 -2.980 1.00 89.62 74 ASP A CA 1
ATOM 555 C C . ASP A 1 74 ? -8.770 4.825 -3.201 1.00 89.62 74 ASP A C 1
ATOM 557 O O . ASP A 1 74 ? -8.460 4.129 -4.166 1.00 89.62 74 ASP A O 1
ATOM 561 N N . ALA A 1 75 ? -7.868 5.169 -2.272 1.00 89.75 75 ALA A N 1
ATOM 562 C CA . ALA A 1 75 ? -6.475 4.735 -2.348 1.00 89.75 75 ALA A CA 1
ATOM 563 C C . ALA A 1 75 ? -6.336 3.209 -2.252 1.00 89.75 75 ALA A C 1
ATOM 565 O O . ALA A 1 75 ? -5.542 2.633 -2.988 1.00 89.75 75 ALA A O 1
ATOM 566 N N . ILE A 1 76 ? -7.097 2.540 -1.378 1.00 90.69 76 ILE A N 1
ATOM 567 C CA . ILE A 1 76 ? -7.079 1.071 -1.278 1.00 90.69 76 ILE A CA 1
ATOM 568 C C . ILE A 1 76 ? -7.579 0.437 -2.580 1.00 90.69 76 ILE A C 1
ATOM 570 O O . ILE A 1 76 ? -6.934 -0.480 -3.080 1.00 90.69 76 ILE A O 1
ATOM 574 N N . ILE A 1 77 ? -8.680 0.944 -3.143 1.00 92.62 77 ILE A N 1
ATOM 575 C CA . ILE A 1 77 ? -9.246 0.453 -4.408 1.00 92.62 77 ILE A CA 1
ATOM 576 C C . ILE A 1 77 ? -8.231 0.596 -5.545 1.00 92.62 77 ILE A C 1
ATOM 578 O O . ILE A 1 77 ? -8.019 -0.344 -6.307 1.00 92.62 77 ILE A O 1
ATOM 582 N N . GLU A 1 78 ? -7.572 1.748 -5.647 1.00 93.50 78 GLU A N 1
ATOM 583 C CA . GLU A 1 78 ? -6.594 1.988 -6.707 1.00 93.50 78 GLU A CA 1
ATOM 584 C C . GLU A 1 78 ? -5.328 1.137 -6.531 1.00 93.50 78 GLU A C 1
ATOM 586 O O . GLU A 1 78 ? -4.793 0.612 -7.505 1.00 93.50 78 GLU A O 1
ATOM 591 N N . LEU A 1 79 ? -4.867 0.932 -5.294 1.00 93.56 79 LEU A N 1
ATOM 592 C CA . LEU A 1 79 ? -3.747 0.031 -5.009 1.00 93.56 79 LEU A CA 1
ATOM 593 C C . LEU A 1 79 ? -4.088 -1.431 -5.347 1.00 93.56 79 LEU A C 1
ATOM 595 O O . LEU A 1 79 ? -3.231 -2.144 -5.866 1.00 93.56 79 LEU A O 1
ATOM 599 N N . ASP A 1 80 ? -5.326 -1.869 -5.095 1.00 94.62 80 ASP A N 1
ATOM 600 C CA . ASP A 1 80 ? -5.803 -3.195 -5.504 1.00 94.62 80 ASP A CA 1
ATOM 601 C C . ASP A 1 80 ? -5.811 -3.335 -7.026 1.00 94.62 80 ASP A C 1
ATOM 603 O O . ASP A 1 80 ? -5.251 -4.294 -7.553 1.00 94.62 80 ASP A O 1
ATOM 607 N N . ARG A 1 81 ? -6.353 -2.335 -7.734 1.00 95.12 81 ARG A N 1
ATOM 608 C CA . ARG A 1 81 ? -6.357 -2.297 -9.201 1.00 95.12 81 ARG A CA 1
ATOM 609 C C . ARG A 1 81 ? -4.941 -2.413 -9.770 1.00 95.12 81 ARG A C 1
ATOM 611 O O . ARG A 1 81 ? -4.727 -3.152 -10.724 1.00 95.12 81 ARG A O 1
ATOM 618 N N . LEU A 1 82 ? -3.974 -1.695 -9.194 1.00 93.19 82 LEU A N 1
ATOM 619 C CA . LEU A 1 82 ? -2.571 -1.735 -9.623 1.00 93.19 82 LEU A CA 1
ATOM 620 C C . LEU A 1 82 ? -1.913 -3.101 -9.366 1.00 93.19 82 LEU A C 1
ATOM 622 O O . LEU A 1 82 ? -1.090 -3.543 -10.168 1.00 93.19 82 LEU A O 1
ATOM 626 N N . ALA A 1 83 ? -2.281 -3.779 -8.276 1.00 91.31 83 ALA A N 1
ATOM 627 C CA . ALA A 1 83 ? -1.773 -5.109 -7.938 1.00 91.31 83 ALA A CA 1
ATOM 628 C C . ALA A 1 83 ? -2.369 -6.237 -8.793 1.00 91.31 83 ALA A C 1
ATOM 630 O O . ALA A 1 83 ? -1.772 -7.307 -8.879 1.00 91.31 83 ALA A O 1
ATOM 631 N N . GLU A 1 84 ? -3.517 -6.005 -9.431 1.00 93.06 84 GLU A N 1
ATOM 632 C CA . GLU A 1 84 ? -4.150 -6.945 -10.365 1.00 93.06 84 GLU A CA 1
ATOM 633 C C . GLU A 1 84 ? -3.611 -6.833 -11.800 1.00 93.06 84 GLU A C 1
ATOM 635 O O . GLU A 1 84 ? -3.908 -7.687 -12.639 1.00 93.06 84 GLU A O 1
ATOM 640 N N . LEU A 1 85 ? -2.816 -5.801 -12.104 1.00 90.31 85 LEU A N 1
ATOM 641 C CA . LEU A 1 85 ? -2.210 -5.663 -13.425 1.00 90.31 85 LEU A CA 1
ATOM 642 C C . LEU A 1 85 ? -1.212 -6.808 -13.688 1.00 90.31 85 LEU A C 1
ATOM 644 O O . LEU A 1 85 ? -0.432 -7.163 -12.801 1.00 90.31 85 LEU A O 1
ATOM 648 N N . PRO A 1 86 ? -1.197 -7.375 -14.908 1.00 83.12 86 PRO A N 1
ATOM 649 C CA . PRO A 1 86 ? -0.294 -8.471 -15.256 1.00 83.12 86 PRO A CA 1
ATOM 650 C C . PRO A 1 86 ? 1.176 -8.031 -15.291 1.00 83.12 86 PRO A C 1
ATOM 652 O O . PRO A 1 86 ? 2.055 -8.807 -14.929 1.00 83.12 86 PRO A O 1
ATOM 655 N N . GLU A 1 87 ? 1.431 -6.785 -15.692 1.00 87.81 87 GLU A N 1
ATOM 656 C CA . GLU A 1 87 ? 2.736 -6.130 -15.638 1.00 87.81 87 GLU A CA 1
ATOM 657 C C . GLU A 1 87 ? 2.539 -4.657 -15.273 1.00 87.81 87 GLU A C 1
ATOM 659 O O . G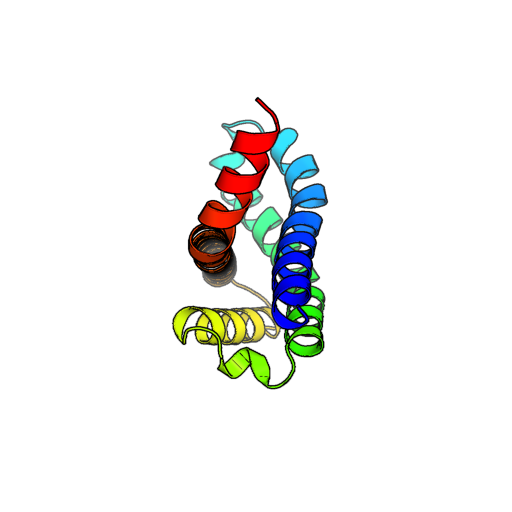LU A 1 87 ? 1.562 -4.038 -15.697 1.00 87.81 87 GLU A O 1
ATOM 664 N N . GLN A 1 88 ? 3.470 -4.098 -14.500 1.00 84.81 88 GLN A N 1
ATOM 665 C CA . GLN A 1 88 ? 3.461 -2.692 -14.109 1.00 84.81 88 GLN A CA 1
ATOM 666 C C . GLN A 1 88 ? 4.589 -1.931 -14.806 1.00 84.81 88 GLN A C 1
ATOM 668 O O . GLN A 1 88 ? 5.771 -2.280 -14.719 1.00 84.81 88 GLN A O 1
ATOM 673 N N . SER A 1 89 ? 4.217 -0.843 -15.468 1.00 88.88 89 SER A N 1
ATOM 674 C CA . SER A 1 89 ? 5.135 0.180 -15.961 1.00 88.88 89 SER A CA 1
ATOM 675 C C . SER A 1 89 ? 5.806 0.942 -14.809 1.00 88.88 89 SER A C 1
ATOM 677 O O . SER A 1 89 ? 5.320 0.959 -13.677 1.00 88.88 89 SER A O 1
ATOM 679 N N . ASP A 1 90 ? 6.905 1.651 -15.096 1.00 81.94 90 ASP A N 1
ATOM 680 C CA . ASP A 1 90 ? 7.567 2.519 -14.103 1.00 81.94 90 ASP A CA 1
ATOM 681 C C . ASP A 1 90 ? 6.624 3.584 -13.533 1.00 81.94 90 ASP A C 1
ATOM 683 O O . ASP A 1 90 ? 6.693 3.925 -12.351 1.00 81.94 90 ASP A O 1
ATOM 687 N N . TYR A 1 91 ? 5.708 4.086 -14.365 1.00 84.94 91 TYR A N 1
ATOM 688 C CA . TYR A 1 91 ? 4.681 5.024 -13.932 1.00 84.94 91 TYR A CA 1
ATOM 689 C C . TYR A 1 91 ? 3.747 4.393 -12.895 1.00 84.94 91 TYR A C 1
ATOM 691 O O . TYR A 1 91 ? 3.488 4.995 -11.855 1.00 84.94 91 TYR A O 1
ATOM 699 N N . GLU A 1 92 ? 3.270 3.174 -13.145 1.00 89.25 92 GLU A N 1
ATOM 700 C CA . GLU A 1 92 ? 2.365 2.457 -12.240 1.00 89.25 92 GLU A CA 1
ATOM 701 C C . GLU A 1 92 ? 3.051 2.079 -10.929 1.00 89.25 92 GLU A C 1
ATOM 703 O O . GLU A 1 92 ? 2.449 2.217 -9.865 1.00 89.25 92 GLU A O 1
ATOM 708 N N . LEU A 1 93 ? 4.326 1.690 -10.979 1.00 86.56 93 LEU A N 1
ATOM 709 C CA . LEU A 1 93 ? 5.134 1.437 -9.785 1.00 86.56 93 LEU A CA 1
ATOM 710 C C . LEU A 1 93 ? 5.329 2.713 -8.953 1.00 86.56 93 LEU A C 1
ATOM 712 O O . LEU A 1 93 ? 5.139 2.697 -7.735 1.00 86.56 93 LEU A O 1
ATOM 716 N N . GLY A 1 94 ? 5.635 3.839 -9.604 1.00 82.00 94 GLY A N 1
ATOM 717 C CA . GLY A 1 94 ? 5.739 5.137 -8.938 1.00 82.00 94 GLY A CA 1
ATOM 718 C C . GLY A 1 94 ? 4.409 5.605 -8.339 1.00 82.00 94 GLY A C 1
ATOM 719 O O . GLY A 1 94 ? 4.370 6.087 -7.202 1.00 82.00 94 GLY A O 1
ATOM 720 N N . LEU A 1 95 ? 3.305 5.422 -9.069 1.00 87.19 95 LEU A N 1
ATOM 721 C CA . LEU A 1 95 ? 1.956 5.734 -8.601 1.00 87.19 95 LEU A CA 1
ATOM 722 C C . LEU A 1 95 ? 1.581 4.877 -7.389 1.00 87.19 95 LEU A C 1
ATOM 724 O O . LEU A 1 95 ? 1.112 5.417 -6.386 1.00 87.19 95 LEU A O 1
ATOM 728 N N 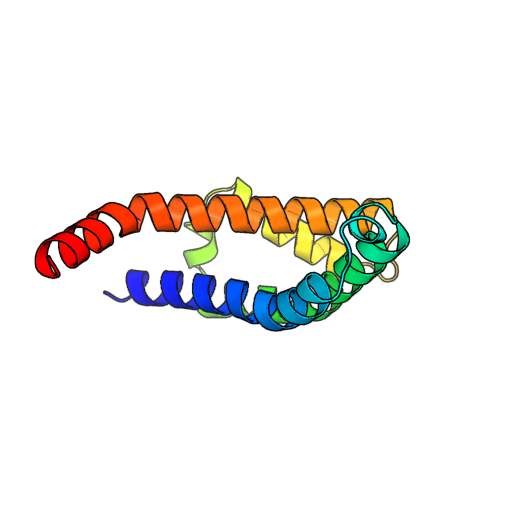. PHE A 1 96 ? 1.847 3.572 -7.450 1.00 90.25 96 PHE A N 1
ATOM 729 C CA . PHE A 1 96 ? 1.616 2.641 -6.353 1.00 90.25 96 PHE A CA 1
ATOM 730 C C . PHE A 1 96 ? 2.357 3.080 -5.085 1.00 90.25 96 PHE A C 1
ATOM 732 O O . PHE A 1 96 ? 1.755 3.209 -4.015 1.00 90.25 96 PHE A O 1
ATOM 739 N N . LEU A 1 97 ? 3.655 3.381 -5.197 1.00 85.75 97 LEU A N 1
ATOM 740 C CA . LEU A 1 97 ? 4.453 3.829 -4.059 1.00 85.75 97 LEU A CA 1
ATOM 741 C C . LEU A 1 97 ? 3.909 5.146 -3.478 1.00 85.75 97 LEU A C 1
ATOM 743 O O . LEU A 1 97 ? 3.751 5.275 -2.262 1.00 85.75 97 LEU A O 1
ATOM 747 N N . GLY A 1 98 ? 3.563 6.106 -4.342 1.00 83.94 98 GLY A N 1
ATOM 748 C CA . GLY A 1 98 ? 2.996 7.391 -3.937 1.00 83.94 98 GLY A CA 1
ATOM 749 C C . GLY A 1 98 ? 1.658 7.253 -3.206 1.00 83.94 98 GLY A C 1
ATOM 750 O O . GLY A 1 98 ? 1.453 7.881 -2.164 1.00 83.94 98 GLY A O 1
ATOM 751 N N . LEU A 1 99 ? 0.762 6.402 -3.707 1.00 87.81 99 LEU A N 1
ATOM 752 C CA . LEU A 1 99 ? -0.519 6.098 -3.066 1.00 87.81 99 LEU A CA 1
ATOM 753 C C . LEU A 1 99 ? -0.323 5.401 -1.718 1.00 87.81 99 LEU A C 1
ATOM 755 O O . LEU A 1 99 ? -0.967 5.781 -0.742 1.00 87.81 99 LEU A O 1
ATOM 759 N N . LYS A 1 100 ? 0.619 4.457 -1.623 1.00 84.25 100 LYS A N 1
ATOM 760 C CA . LYS A 1 100 ? 0.946 3.764 -0.370 1.00 84.25 100 LYS A CA 1
ATOM 761 C C . LYS A 1 100 ? 1.463 4.726 0.702 1.00 84.25 100 LYS A C 1
ATOM 763 O O . LYS A 1 100 ? 1.042 4.642 1.856 1.00 84.25 100 LYS A O 1
ATOM 768 N N . VAL A 1 101 ? 2.334 5.668 0.332 1.00 82.06 101 VAL A N 1
ATOM 769 C CA . VAL A 1 101 ? 2.840 6.703 1.250 1.00 82.06 101 VAL A CA 1
ATOM 770 C C . VAL A 1 101 ? 1.712 7.622 1.718 1.00 82.06 101 VAL A C 1
ATOM 772 O O . VAL A 1 101 ? 1.610 7.887 2.916 1.00 82.06 101 VAL A O 1
ATOM 775 N N . ARG A 1 102 ? 0.830 8.073 0.813 1.00 81.50 102 ARG A N 1
ATOM 776 C CA . ARG A 1 102 ? -0.332 8.899 1.189 1.00 81.50 102 ARG A CA 1
ATOM 777 C C . ARG A 1 102 ? -1.279 8.150 2.115 1.00 81.50 102 ARG A C 1
ATOM 779 O O . ARG A 1 102 ? -1.669 8.701 3.137 1.00 81.50 102 ARG A O 1
ATOM 786 N N . LEU A 1 103 ? -1.585 6.892 1.802 1.00 84.38 103 LEU A N 1
ATOM 787 C CA . LEU A 1 103 ? -2.425 6.034 2.631 1.00 84.38 103 LEU A CA 1
ATOM 788 C C . LEU A 1 103 ? -1.846 5.903 4.045 1.00 84.38 103 LEU A C 1
ATOM 790 O O . LEU A 1 103 ? -2.557 6.117 5.028 1.00 84.38 103 LEU A O 1
ATOM 794 N N . LEU A 1 104 ? -0.545 5.615 4.155 1.00 81.31 104 LEU A N 1
ATOM 795 C CA . LEU A 1 104 ? 0.142 5.541 5.442 1.00 81.31 104 LEU A CA 1
ATOM 796 C C . LEU A 1 104 ? 0.090 6.879 6.186 1.00 81.31 104 LEU A C 1
ATOM 798 O O . LEU A 1 104 ? -0.184 6.888 7.385 1.00 81.31 104 LEU A O 1
ATOM 802 N N . GLY A 1 105 ? 0.315 7.994 5.488 1.00 75.56 105 GLY A N 1
ATOM 803 C CA . GLY A 1 105 ? 0.217 9.341 6.044 1.00 75.56 105 GLY A CA 1
ATOM 804 C C . GLY A 1 105 ? -1.173 9.632 6.607 1.00 75.56 105 GLY A C 1
ATOM 805 O O . GLY A 1 105 ? -1.294 9.978 7.779 1.00 75.56 105 GLY A O 1
ATOM 806 N N . SER A 1 106 ? -2.229 9.407 5.824 1.00 77.88 106 SER A N 1
ATOM 807 C CA . SER A 1 106 ? -3.617 9.647 6.233 1.00 77.88 106 SER A CA 1
ATOM 808 C C . SER A 1 106 ? -4.048 8.763 7.404 1.00 77.88 106 SER A C 1
ATOM 810 O O . SER A 1 106 ? -4.698 9.241 8.336 1.00 77.88 106 SER A O 1
ATOM 812 N N . VAL A 1 107 ? -3.671 7.480 7.399 1.00 74.19 107 VAL A N 1
ATOM 813 C CA . VAL A 1 107 ? -3.985 6.558 8.502 1.00 74.19 107 VAL A CA 1
ATOM 814 C C . VAL A 1 107 ? -3.203 6.931 9.763 1.00 74.19 107 VAL A C 1
ATOM 816 O O . VAL A 1 107 ? -3.782 6.965 10.849 1.00 74.19 107 VAL A O 1
ATOM 819 N N . SER A 1 108 ? -1.914 7.260 9.632 1.00 70.56 108 SER A N 1
ATOM 820 C CA . SER A 1 108 ? -1.061 7.650 10.763 1.00 70.56 108 SER A CA 1
ATOM 821 C C . SER A 1 108 ? -1.512 8.970 11.373 1.00 70.56 108 SER A C 1
ATOM 823 O O . SER A 1 108 ? -1.639 9.057 12.589 1.00 70.56 108 SER A O 1
ATOM 825 N N . GLN A 1 109 ? -1.826 9.971 10.551 1.00 70.75 109 GLN A N 1
ATOM 826 C CA . GLN A 1 109 ? -2.332 11.258 11.016 1.00 70.75 109 GLN A CA 1
ATOM 827 C C . GLN A 1 109 ? -3.641 11.082 11.788 1.00 70.75 109 GLN A C 1
ATOM 829 O O . GL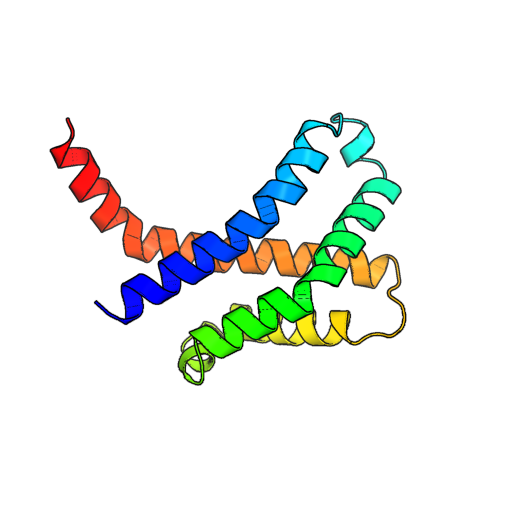N A 1 109 ? -3.748 11.560 12.913 1.00 70.75 109 GLN A O 1
ATOM 834 N N . LYS A 1 110 ? -4.601 10.313 11.258 1.00 69.19 110 LYS A N 1
ATOM 835 C CA . LYS A 1 110 ? -5.858 10.049 11.974 1.00 69.19 110 LYS A CA 1
ATOM 836 C C . LYS A 1 110 ? -5.664 9.237 13.249 1.00 69.19 110 LYS A C 1
ATOM 838 O O . LYS A 1 110 ? -6.395 9.443 14.216 1.00 69.19 110 LYS A O 1
ATOM 843 N N . ALA A 1 111 ? -4.706 8.312 13.271 1.00 67.12 111 ALA A N 1
ATOM 844 C CA . ALA A 1 111 ? -4.351 7.597 14.489 1.00 67.12 111 ALA A CA 1
ATOM 845 C C . ALA A 1 111 ? -3.739 8.553 15.528 1.00 67.12 111 ALA A C 1
ATOM 847 O O . ALA A 1 111 ? -4.155 8.529 16.682 1.00 67.12 111 ALA A O 1
ATOM 848 N N . ILE A 1 112 ? -2.822 9.433 15.124 1.00 65.38 112 ILE A N 1
ATOM 849 C CA . ILE A 1 112 ? -2.210 10.438 15.999 1.00 65.38 112 ILE A CA 1
ATOM 850 C C . ILE A 1 112 ? -3.275 11.407 16.515 1.00 65.38 112 ILE A C 1
ATOM 852 O O . ILE A 1 112 ? -3.431 11.524 17.716 1.00 65.38 112 ILE A O 1
ATOM 856 N N . GLU A 1 113 ? -4.087 12.030 15.668 1.00 69.31 113 GLU A N 1
ATOM 857 C CA . GLU A 1 113 ? -5.137 12.964 16.112 1.00 69.31 113 GLU A CA 1
ATOM 858 C C . GLU A 1 113 ? -6.108 12.323 17.115 1.00 69.31 113 GLU A C 1
ATOM 860 O O . GLU A 1 113 ? -6.536 12.953 18.081 1.00 69.31 113 GLU A O 1
ATOM 865 N N . LYS A 1 114 ? -6.431 11.042 16.917 1.00 67.38 114 LYS A N 1
ATOM 866 C CA . LYS A 1 114 ? -7.384 10.319 17.760 1.00 67.38 114 LYS A CA 1
ATOM 867 C C . LYS A 1 114 ? -6.782 9.765 19.050 1.00 67.38 114 LYS A C 1
ATOM 869 O O . LYS A 1 114 ? -7.504 9.627 20.037 1.00 67.38 114 LYS A O 1
ATOM 874 N N . TYR A 1 115 ? -5.508 9.381 19.037 1.00 61.84 115 TYR A N 1
ATOM 875 C CA . TYR A 1 115 ? -4.868 8.670 20.147 1.00 61.84 115 TYR A CA 1
ATOM 876 C C . TYR A 1 115 ? -3.766 9.462 20.840 1.00 61.84 115 TYR A C 1
ATOM 878 O O . TYR A 1 115 ? -3.484 9.161 21.994 1.00 61.84 115 TYR A O 1
ATOM 886 N N . ALA A 1 116 ? -3.187 10.483 20.209 1.00 61.91 116 ALA A N 1
ATOM 887 C CA . ALA A 1 116 ? -2.187 11.350 20.827 1.00 61.91 116 ALA A CA 1
ATOM 888 C C . ALA A 1 116 ? -2.679 12.005 22.120 1.00 61.91 116 ALA A C 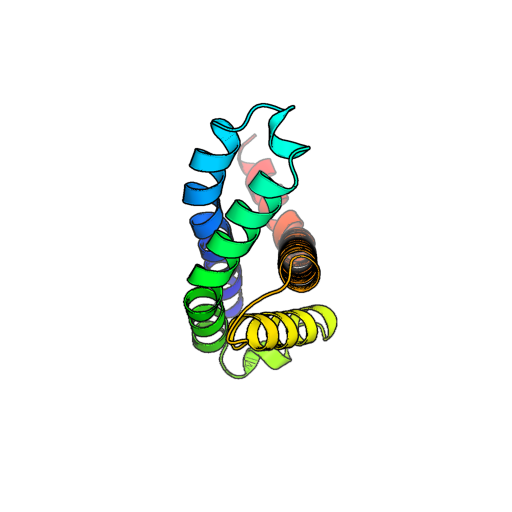1
ATOM 890 O O . ALA A 1 116 ? -1.897 11.995 23.062 1.00 61.91 116 ALA A O 1
ATOM 891 N N . PRO A 1 117 ? -3.937 12.482 22.247 1.00 63.47 117 PRO A N 1
ATOM 892 C CA . PRO A 1 117 ? -4.413 13.018 23.522 1.00 63.47 117 PRO A CA 1
ATOM 893 C C . PRO A 1 117 ? -4.309 11.987 24.653 1.00 63.47 117 PRO A C 1
ATOM 895 O O . PRO A 1 117 ? -3.755 12.287 25.702 1.00 63.47 117 PRO A O 1
ATOM 898 N N . ASN A 1 118 ? -4.716 10.739 24.392 1.00 60.28 118 ASN A N 1
ATOM 899 C CA . ASN A 1 118 ? -4.635 9.655 25.374 1.00 60.28 118 ASN A CA 1
ATOM 900 C C . ASN A 1 118 ? -3.179 9.225 25.638 1.00 60.28 118 ASN A C 1
ATOM 902 O O . ASN A 1 118 ? -2.820 8.930 26.769 1.00 60.28 118 ASN A O 1
ATOM 906 N N . ILE A 1 119 ? -2.320 9.180 24.611 1.00 54.84 119 ILE A N 1
ATOM 907 C CA . ILE A 1 119 ? -0.896 8.816 24.755 1.00 54.84 119 ILE A CA 1
ATOM 908 C C . ILE A 1 119 ? -0.139 9.880 25.561 1.00 54.84 119 ILE A C 1
ATOM 910 O O . ILE A 1 119 ? 0.683 9.527 26.402 1.00 54.84 119 ILE A O 1
ATOM 914 N N . ILE A 1 120 ? -0.432 11.165 25.341 1.00 57.41 120 ILE A N 1
ATOM 915 C CA . ILE A 1 120 ? 0.133 12.277 26.117 1.00 57.41 120 ILE A CA 1
ATOM 916 C C . ILE A 1 120 ? -0.318 12.182 27.578 1.00 57.41 120 ILE A C 1
ATOM 918 O O . ILE A 1 120 ? 0.508 12.350 28.469 1.00 57.41 120 ILE A O 1
ATOM 922 N N . GLU A 1 121 ? -1.581 11.840 27.832 1.00 54.97 121 GLU A N 1
ATOM 923 C CA . GLU A 1 121 ? -2.114 11.638 29.186 1.00 54.97 121 GLU A CA 1
ATOM 924 C C . GLU A 1 121 ? -1.395 10.489 29.924 1.00 54.97 121 GLU A C 1
ATOM 926 O O . GLU A 1 121 ? -1.006 10.631 31.082 1.00 54.97 121 GLU A O 1
ATOM 931 N N . TYR A 1 122 ? -1.106 9.378 29.234 1.00 47.94 122 TYR A N 1
ATOM 932 C CA . TYR A 1 122 ? -0.303 8.281 29.794 1.00 47.94 122 TYR A CA 1
ATOM 933 C C . TYR A 1 122 ? 1.185 8.628 29.958 1.00 47.94 122 TYR A C 1
ATOM 935 O O . TYR A 1 122 ? 1.829 8.110 30.867 1.00 47.94 122 TYR A O 1
ATOM 943 N N . MET A 1 123 ? 1.742 9.503 29.116 1.00 42.22 123 MET A N 1
ATOM 944 C CA . MET A 1 123 ? 3.118 9.988 29.269 1.00 42.22 123 MET A CA 1
ATOM 945 C C . MET A 1 123 ? 3.269 10.970 30.434 1.00 42.22 123 MET A C 1
ATOM 947 O O . MET A 1 123 ? 4.299 10.951 31.097 1.00 42.22 123 MET A O 1
ATOM 951 N N . GLN A 1 124 ? 2.257 11.795 30.714 1.00 49.16 124 GLN A N 1
ATOM 952 C CA . GLN A 1 124 ? 2.247 12.695 31.873 1.00 49.16 124 GLN A CA 1
ATOM 953 C C . GLN A 1 124 ? 2.149 11.949 33.211 1.00 49.16 124 GLN A C 1
ATOM 955 O O . GLN A 1 124 ? 2.519 12.500 34.236 1.00 49.16 124 GLN A O 1
ATOM 960 N N . LEU A 1 125 ? 1.684 10.696 33.212 1.00 47.06 125 LEU A N 1
ATOM 961 C CA . LEU A 1 125 ? 1.689 9.817 34.389 1.00 47.06 125 LEU A CA 1
ATOM 962 C C . LEU A 1 125 ? 3.016 9.059 34.577 1.00 47.06 125 LEU A C 1
ATOM 964 O O . LEU A 1 125 ? 3.189 8.376 35.585 1.00 47.06 125 LEU A O 1
ATOM 968 N N . ALA A 1 126 ? 3.929 9.140 33.605 1.00 42.59 126 ALA A N 1
ATOM 969 C CA . ALA A 1 126 ? 5.230 8.471 33.624 1.00 42.59 126 ALA A CA 1
ATOM 970 C C . ALA A 1 126 ? 6.400 9.409 33.993 1.00 42.59 126 ALA A C 1
ATOM 972 O O . ALA A 1 126 ? 7.534 8.934 34.076 1.00 42.59 126 ALA A O 1
ATOM 973 N N . PHE A 1 127 ? 6.129 10.701 34.223 1.00 38.34 127 PHE A N 1
ATOM 974 C CA . PHE A 1 127 ? 7.085 11.715 34.681 1.00 38.34 127 PHE A CA 1
ATOM 975 C C . PHE A 1 127 ? 6.563 12.454 35.911 1.00 38.34 127 PHE A C 1
ATOM 977 O O . PHE A 1 127 ? 5.386 12.872 35.885 1.00 38.34 127 PHE A O 1
#

Sequence (127 aa):
MKKTMTILLVAFLLSSGCATIRKSAIDLSIENVKNAETIREVSTNCLSVWPIQSGFIKGALGSRINELPNEVTDAIIELDRLAELPEQSDYELGLFLGLKVRLLGSVSQKAIEKYAPNIIEYMQLAF

Radius of gyration: 16.44 Å; chains: 1; bounding box: 41×23×51 Å

Organism: NCBI:txid412755

Secondary structure (DSSP, 8-state):
-HHHHHHHHHHHHHHHHHHHHHHHHHSS-TTGGG-HHHHHHHHHHHHHTHHHHHHHHHHHHGGGGGGS-HHHHHHHHHHHHHHTSSS--HHHHHHHHHHHHHHHHHHHHHHHHHHHHHHHHHHHT--